Protein AF-A0A8E2AY33-F1 (afdb_monomer_lite)

Secondary structure (DSSP, 8-state):
---SEEEEEEEETTEEEEEEEEPPHHHHHHHHHHHHHHHHTTS--SSHHHHHHHHHHHHHHHHHHHHSGGGG-HHHHHHHHHHHHHHHHHTTGGG--

Structure (mmCIF, N/CA/C/O backbone):
data_AF-A0A8E2AY33-F1
#
_entry.id   AF-A0A8E2AY33-F1
#
loop_
_atom_site.group_PDB
_atom_site.id
_atom_site.type_symbol
_atom_site.label_atom_id
_atom_site.label_alt_id
_atom_site.label_comp_id
_atom_site.label_asym_id
_atom_site.label_entity_id
_atom_site.label_seq_id
_atom_site.pdbx_PDB_ins_code
_atom_site.Cartn_x
_atom_site.Cartn_y
_atom_site.Cartn_z
_atom_site.occupancy
_atom_site.B_iso_or_equiv
_atom_site.auth_seq_id
_atom_site.auth_comp_id
_atom_site.auth_asym_id
_atom_site.auth_atom_id
_atom_site.pdbx_PDB_model_num
ATOM 1 N N . MET A 1 1 ? 2.150 -0.940 5.347 1.00 67.62 1 MET A N 1
ATOM 2 C CA . MET A 1 1 ? 2.445 -1.250 3.927 1.00 67.62 1 MET A CA 1
ATOM 3 C C . MET A 1 1 ? 3.158 -0.071 3.284 1.00 67.62 1 MET A C 1
ATOM 5 O O . MET A 1 1 ? 2.575 0.997 3.229 1.00 67.62 1 MET A O 1
ATOM 9 N N . ALA A 1 2 ? 4.396 -0.232 2.817 1.00 85.00 2 ALA A N 1
ATOM 10 C CA . ALA A 1 2 ? 5.095 0.794 2.040 1.00 85.00 2 ALA A CA 1
ATOM 11 C C . ALA A 1 2 ? 5.853 0.109 0.893 1.00 85.00 2 ALA A C 1
ATOM 13 O O . ALA A 1 2 ? 6.762 -0.683 1.180 1.00 85.00 2 ALA A O 1
ATOM 14 N N . PRO A 1 3 ? 5.481 0.348 -0.380 1.00 90.12 3 PRO A N 1
ATOM 15 C CA . PRO A 1 3 ? 6.010 -0.421 -1.505 1.00 90.12 3 PRO A CA 1
ATOM 16 C C . PRO A 1 3 ? 7.520 -0.225 -1.619 1.00 90.12 3 PRO A C 1
ATOM 18 O O . PRO A 1 3 ? 8.006 0.881 -1.436 1.00 90.12 3 PRO A O 1
ATOM 21 N N . ALA A 1 4 ? 8.280 -1.283 -1.895 1.00 89.94 4 ALA A N 1
ATOM 22 C CA . ALA A 1 4 ? 9.729 -1.172 -2.103 1.00 89.94 4 ALA A CA 1
ATOM 23 C C . ALA A 1 4 ? 10.079 -0.765 -3.544 1.00 89.94 4 ALA A C 1
ATOM 25 O O . ALA A 1 4 ? 11.077 -0.090 -3.788 1.00 89.94 4 ALA A O 1
ATOM 26 N N . VAL A 1 5 ? 9.235 -1.159 -4.496 1.00 93.56 5 VAL A N 1
ATOM 27 C CA . VAL A 1 5 ? 9.422 -0.949 -5.932 1.00 93.56 5 VAL A CA 1
ATOM 28 C C . VAL A 1 5 ? 8.124 -0.455 -6.562 1.00 93.56 5 VAL A C 1
ATOM 30 O O . VAL A 1 5 ? 7.034 -0.775 -6.087 1.00 93.56 5 VAL A O 1
ATOM 33 N N . ARG A 1 6 ? 8.238 0.296 -7.657 1.00 89.94 6 ARG A N 1
ATOM 34 C CA . ARG A 1 6 ? 7.129 0.587 -8.576 1.00 89.94 6 ARG A CA 1
ATOM 35 C C . ARG A 1 6 ? 7.434 0.018 -9.955 1.00 89.94 6 ARG A C 1
ATOM 37 O O . ARG A 1 6 ? 8.591 -0.018 -10.360 1.00 89.94 6 ARG A O 1
ATOM 44 N N . CYS A 1 7 ? 6.409 -0.373 -10.700 1.00 93.56 7 CYS A N 1
ATOM 45 C CA . CYS A 1 7 ? 6.566 -0.763 -12.097 1.00 93.56 7 CYS A CA 1
ATOM 46 C C . CYS A 1 7 ? 6.461 0.473 -12.994 1.00 93.56 7 CYS A C 1
ATOM 48 O O . CYS A 1 7 ? 5.492 1.225 -12.899 1.00 93.56 7 CYS A O 1
ATOM 50 N N . VAL A 1 8 ? 7.446 0.679 -13.865 1.00 91.56 8 VAL A N 1
ATOM 51 C CA . VAL A 1 8 ? 7.430 1.742 -14.877 1.00 91.56 8 VAL A CA 1
ATOM 52 C C . VAL A 1 8 ? 7.347 1.086 -16.247 1.00 91.56 8 VAL A C 1
ATOM 54 O O . VAL A 1 8 ? 8.141 0.202 -16.561 1.00 91.56 8 VAL A O 1
ATOM 57 N N . SER A 1 9 ? 6.367 1.496 -17.049 1.00 93.44 9 SER A N 1
ATOM 58 C CA . SER A 1 9 ? 6.217 1.026 -18.424 1.00 93.44 9 SER A CA 1
ATOM 59 C C . SER A 1 9 ? 6.883 2.005 -19.381 1.00 93.44 9 SER A C 1
ATOM 61 O O . SER A 1 9 ? 6.472 3.161 -19.465 1.00 93.44 9 SER A O 1
ATOM 63 N N . THR A 1 10 ? 7.857 1.523 -20.146 1.00 94.19 10 THR A N 1
ATOM 64 C CA . THR A 1 10 ? 8.521 2.277 -21.211 1.00 94.19 10 THR A CA 1
ATOM 65 C C . THR A 1 10 ? 8.160 1.662 -22.556 1.00 94.19 10 THR A C 1
ATOM 67 O O . THR A 1 10 ? 8.282 0.451 -22.756 1.00 94.19 10 THR A O 1
ATOM 70 N N . LYS A 1 11 ? 7.700 2.486 -23.500 1.00 94.56 11 LYS A N 1
ATOM 71 C CA . LYS A 1 11 ? 7.383 2.041 -24.861 1.00 94.56 11 LYS A CA 1
ATOM 72 C C . LYS A 1 11 ? 8.643 2.095 -25.723 1.00 94.56 11 LYS A C 1
ATOM 74 O O . LYS A 1 11 ? 9.233 3.160 -25.872 1.00 94.56 11 LYS A O 1
ATOM 79 N N . ILE A 1 12 ? 9.029 0.962 -26.305 1.00 93.25 12 ILE A N 1
ATOM 80 C CA . ILE A 1 12 ? 10.120 0.868 -27.282 1.00 93.25 12 ILE A CA 1
ATOM 81 C C . ILE A 1 12 ? 9.529 0.311 -28.581 1.00 93.25 12 ILE A C 1
ATOM 83 O O . ILE A 1 12 ? 9.149 -0.860 -28.663 1.00 93.25 12 ILE A O 1
ATOM 87 N N . GLY A 1 13 ? 9.384 1.180 -29.586 1.00 92.69 13 GLY A N 1
ATOM 88 C CA . GLY A 1 13 ? 8.685 0.861 -30.833 1.00 92.69 13 GLY A CA 1
ATOM 89 C C . GLY A 1 13 ? 7.220 0.475 -30.587 1.00 92.69 13 GLY A C 1
ATOM 90 O O . GLY A 1 13 ? 6.458 1.234 -29.985 1.00 92.69 13 GLY A O 1
ATOM 91 N N . ALA A 1 14 ? 6.824 -0.719 -31.035 1.00 92.50 14 ALA A N 1
ATOM 92 C CA . ALA A 1 14 ? 5.471 -1.253 -30.853 1.00 92.50 14 ALA A CA 1
ATOM 93 C C . ALA A 1 14 ? 5.253 -1.984 -29.511 1.00 92.50 14 ALA A C 1
ATOM 95 O O . ALA A 1 14 ? 4.115 -2.311 -29.177 1.00 92.50 14 ALA A O 1
ATOM 96 N N . ARG A 1 15 ? 6.310 -2.247 -28.726 1.00 88.50 15 ARG A N 1
ATOM 97 C CA . ARG A 1 15 ? 6.233 -3.046 -27.493 1.00 88.50 15 ARG A CA 1
ATOM 98 C C . ARG A 1 15 ? 6.349 -2.170 -26.245 1.00 88.50 15 ARG A C 1
ATOM 100 O O . ARG A 1 15 ? 7.219 -1.308 -26.157 1.00 88.50 15 ARG A O 1
ATOM 107 N N . ALA A 1 16 ? 5.502 -2.436 -25.253 1.00 93.50 16 ALA A N 1
ATOM 108 C CA . ALA A 1 16 ? 5.652 -1.899 -23.904 1.00 93.50 16 ALA A CA 1
ATOM 109 C C . ALA A 1 16 ? 6.518 -2.844 -23.057 1.00 93.50 16 ALA A C 1
ATOM 111 O O . ALA A 1 16 ? 6.270 -4.052 -23.012 1.00 93.50 16 ALA A O 1
ATOM 112 N N . ILE A 1 17 ? 7.543 -2.298 -22.407 1.00 94.00 17 ILE A N 1
ATOM 113 C CA . ILE A 1 17 ? 8.426 -3.017 -21.488 1.00 94.00 17 ILE A CA 1
ATOM 114 C C . ILE A 1 17 ? 8.169 -2.473 -20.089 1.00 94.00 17 ILE A C 1
ATOM 116 O O . ILE A 1 17 ? 8.261 -1.269 -19.865 1.00 94.00 17 ILE A O 1
ATOM 120 N N . VAL A 1 18 ? 7.838 -3.362 -19.155 1.00 94.94 18 VAL A N 1
ATOM 121 C CA . VAL A 1 18 ? 7.600 -3.013 -17.753 1.00 94.94 18 VAL A CA 1
ATOM 122 C C . VAL A 1 18 ? 8.847 -3.348 -16.948 1.00 94.94 18 VAL A C 1
ATOM 124 O O . VAL A 1 18 ? 9.243 -4.511 -16.884 1.00 94.94 18 VAL A O 1
ATOM 127 N N . THR A 1 19 ? 9.441 -2.338 -16.321 1.00 93.19 19 THR A N 1
ATOM 128 C CA . THR A 1 19 ? 10.662 -2.476 -15.520 1.00 93.19 19 THR A CA 1
ATOM 129 C C . THR A 1 19 ? 10.367 -2.127 -14.058 1.00 93.19 19 THR A C 1
ATOM 131 O O . THR A 1 19 ? 9.776 -1.073 -13.797 1.00 93.19 19 THR A O 1
ATOM 134 N N . PRO A 1 20 ? 10.759 -2.971 -13.083 1.00 94.88 20 PRO A N 1
ATOM 135 C CA . PRO A 1 20 ? 10.664 -2.624 -11.671 1.00 94.88 20 PRO A CA 1
ATOM 136 C C . PRO A 1 20 ? 11.731 -1.583 -11.312 1.00 94.88 20 PRO A C 1
ATOM 138 O O . PRO A 1 20 ? 12.912 -1.756 -11.603 1.00 94.88 20 PRO A O 1
ATOM 141 N N . MET A 1 21 ? 11.314 -0.501 -10.663 1.00 92.38 21 MET A N 1
ATOM 142 C CA . MET A 1 21 ? 12.176 0.589 -10.218 1.00 92.38 21 MET A CA 1
ATOM 143 C C . MET A 1 21 ? 12.121 0.697 -8.687 1.00 92.38 21 MET A C 1
ATOM 145 O O . MET A 1 21 ? 11.017 0.815 -8.142 1.00 92.38 21 MET A O 1
ATOM 149 N N . PRO A 1 22 ? 13.270 0.685 -7.984 1.00 94.38 22 PRO A N 1
ATOM 150 C CA . PRO A 1 22 ? 13.304 0.872 -6.538 1.00 94.38 22 PRO A CA 1
ATOM 151 C C . PRO A 1 22 ? 12.844 2.279 -6.153 1.00 94.38 22 PRO A C 1
ATOM 153 O O . PRO A 1 22 ? 13.106 3.257 -6.857 1.00 94.38 22 PRO A O 1
ATOM 156 N N . LEU A 1 23 ? 12.138 2.368 -5.029 1.00 92.88 23 LEU A N 1
ATOM 157 C CA . LEU A 1 23 ? 11.646 3.623 -4.471 1.00 92.88 23 LEU A CA 1
ATOM 158 C C . LEU A 1 23 ? 12.549 4.101 -3.334 1.00 92.88 23 LEU A C 1
ATOM 160 O O . LEU A 1 23 ? 12.952 3.310 -2.480 1.00 92.88 23 LEU A O 1
ATOM 164 N N . SER A 1 24 ? 12.807 5.409 -3.280 1.00 95.12 24 SER A N 1
ATOM 165 C CA . SER A 1 24 ? 13.457 6.025 -2.119 1.00 95.12 24 SER A CA 1
ATOM 166 C C . SER A 1 24 ? 12.511 6.060 -0.922 1.00 95.12 24 SER A C 1
ATOM 168 O O . SER A 1 24 ? 11.295 6.115 -1.097 1.00 95.12 24 SER A O 1
ATOM 170 N N . GLU A 1 25 ? 13.041 6.082 0.300 1.00 94.69 25 GLU A N 1
ATOM 171 C CA . GLU A 1 25 ? 12.235 6.046 1.529 1.00 94.69 25 GLU A CA 1
ATOM 172 C C . GLU A 1 25 ? 11.099 7.082 1.539 1.00 94.69 25 GLU A C 1
ATOM 174 O O . GLU A 1 25 ? 9.942 6.727 1.754 1.00 94.69 25 GLU A O 1
ATOM 179 N N . LYS A 1 26 ? 11.388 8.332 1.154 1.00 95.50 26 LYS A N 1
ATOM 180 C CA . LYS A 1 26 ? 10.374 9.388 1.005 1.00 95.50 26 LYS A CA 1
ATOM 181 C C . LYS A 1 26 ? 9.241 8.994 0.049 1.00 95.50 26 LYS A C 1
ATOM 183 O O . LYS A 1 26 ? 8.072 9.239 0.343 1.00 95.50 26 LYS A O 1
ATOM 188 N N . GLN A 1 27 ? 9.569 8.392 -1.096 1.00 95.75 27 GLN A N 1
ATOM 189 C CA . GLN A 1 27 ? 8.570 7.935 -2.068 1.00 95.75 27 GLN A CA 1
ATOM 190 C C . GLN A 1 27 ? 7.740 6.784 -1.502 1.00 95.75 27 GLN A C 1
ATOM 192 O O . GLN A 1 27 ? 6.523 6.767 -1.679 1.00 95.75 27 GLN A O 1
ATOM 197 N N . ARG A 1 28 ? 8.382 5.851 -0.791 1.00 96.00 28 ARG A N 1
ATOM 198 C CA . ARG A 1 28 ? 7.708 4.717 -0.150 1.00 96.00 28 ARG A CA 1
ATOM 199 C C . ARG A 1 28 ? 6.679 5.193 0.868 1.00 96.00 28 ARG A C 1
ATOM 201 O O . ARG A 1 28 ? 5.532 4.756 0.808 1.00 96.00 28 ARG A O 1
ATOM 208 N N . THR A 1 29 ? 7.073 6.112 1.747 1.00 95.81 29 THR A N 1
ATOM 209 C CA . THR A 1 29 ? 6.197 6.686 2.777 1.00 95.81 29 THR A CA 1
ATOM 210 C C . THR A 1 29 ? 5.042 7.458 2.154 1.00 95.81 29 THR A C 1
ATOM 212 O O . THR A 1 29 ? 3.894 7.250 2.529 1.00 95.81 29 THR A O 1
ATOM 215 N N . HIS A 1 30 ? 5.310 8.288 1.145 1.00 95.94 30 HIS A N 1
ATOM 216 C CA . HIS A 1 30 ? 4.252 9.014 0.444 1.00 95.94 30 HIS A CA 1
ATOM 217 C C . HIS A 1 30 ? 3.234 8.068 -0.213 1.00 95.94 30 HIS A C 1
ATOM 219 O O . HIS A 1 30 ? 2.028 8.246 -0.056 1.00 95.94 30 HIS A O 1
ATOM 225 N N . CYS A 1 31 ? 3.706 7.041 -0.930 1.00 95.06 31 CYS A N 1
ATOM 226 C CA . CYS A 1 31 ? 2.829 6.035 -1.529 1.00 95.06 31 CYS A CA 1
ATOM 227 C C . CYS A 1 31 ? 2.006 5.293 -0.471 1.00 95.06 31 CYS A C 1
ATOM 229 O O . CYS A 1 31 ? 0.810 5.109 -0.666 1.00 95.06 31 CYS A O 1
ATOM 231 N N . ALA A 1 32 ? 2.626 4.914 0.650 1.00 94.06 32 ALA A N 1
ATOM 232 C CA . ALA A 1 32 ? 1.947 4.258 1.762 1.00 94.06 32 ALA A CA 1
ATOM 233 C C . ALA A 1 32 ? 0.796 5.105 2.315 1.00 94.06 32 ALA A C 1
ATOM 235 O O . ALA A 1 32 ? -0.335 4.635 2.383 1.00 94.06 32 ALA A O 1
ATOM 236 N N . VAL A 1 33 ? 1.077 6.362 2.669 1.00 95.00 33 VAL A N 1
ATOM 237 C CA . VAL A 1 33 ? 0.080 7.286 3.229 1.00 95.00 33 VAL A CA 1
ATOM 238 C C . VAL A 1 33 ? -1.058 7.511 2.240 1.00 95.00 33 VAL A C 1
ATOM 240 O O . VAL A 1 33 ? -2.224 7.419 2.616 1.00 95.00 33 VAL A O 1
ATOM 243 N N . LYS A 1 34 ? -0.730 7.732 0.963 1.00 95.56 34 LYS A N 1
ATOM 244 C CA . LYS A 1 34 ? -1.728 7.909 -0.093 1.00 95.56 34 LYS A CA 1
ATOM 245 C C . LYS A 1 34 ? -2.651 6.694 -0.215 1.00 95.56 34 LYS A C 1
ATOM 247 O O . LYS A 1 34 ? -3.862 6.864 -0.232 1.00 95.56 34 LYS A O 1
ATOM 252 N N . TRP A 1 35 ? -2.099 5.482 -0.250 1.00 94.50 35 TRP A N 1
ATOM 253 C CA . TRP A 1 35 ? -2.905 4.262 -0.352 1.00 94.50 35 TRP A CA 1
ATOM 254 C C . TRP A 1 35 ? -3.772 4.018 0.880 1.00 94.50 35 TRP A C 1
ATOM 256 O O . TRP A 1 35 ? -4.902 3.568 0.737 1.00 94.50 35 TRP A O 1
ATOM 266 N N . ILE A 1 36 ? -3.275 4.329 2.080 1.00 94.50 36 ILE A N 1
ATOM 267 C CA . ILE A 1 36 ? -4.061 4.201 3.316 1.00 94.50 36 ILE A CA 1
ATOM 268 C C . ILE A 1 36 ? -5.252 5.167 3.297 1.00 94.50 36 ILE A C 1
ATOM 270 O O . ILE A 1 36 ? -6.361 4.766 3.640 1.00 94.50 36 ILE A O 1
ATOM 274 N N . LEU A 1 37 ? -5.040 6.410 2.855 1.00 95.31 37 LEU A N 1
ATOM 275 C CA . LEU A 1 37 ? -6.106 7.405 2.698 1.00 95.31 37 LEU A CA 1
ATOM 276 C C . LEU A 1 37 ? -7.116 7.009 1.614 1.00 95.31 37 LEU A C 1
ATOM 278 O O . LEU A 1 37 ? -8.317 7.179 1.787 1.00 95.31 37 LEU A O 1
ATOM 282 N N . GLU A 1 38 ? -6.650 6.469 0.490 1.00 94.75 38 GLU A N 1
ATOM 283 C CA . GLU A 1 38 ? -7.537 5.973 -0.568 1.00 94.75 38 GLU A CA 1
ATOM 284 C C . GLU A 1 38 ? -8.363 4.772 -0.086 1.00 94.75 38 GLU A C 1
ATOM 286 O O . GLU A 1 38 ? -9.561 4.707 -0.354 1.00 94.75 38 GLU A O 1
ATOM 291 N N . ALA A 1 39 ? -7.752 3.856 0.670 1.00 93.31 39 ALA A N 1
ATOM 292 C CA . ALA A 1 39 ? -8.425 2.692 1.235 1.00 93.31 39 ALA A CA 1
ATOM 293 C C . ALA A 1 39 ? -9.440 3.064 2.327 1.00 93.31 39 ALA A C 1
ATOM 295 O O . ALA A 1 39 ? -10.495 2.433 2.413 1.00 93.31 39 ALA A O 1
ATOM 296 N N . SER A 1 40 ? -9.168 4.097 3.134 1.00 94.50 40 SER A N 1
ATOM 297 C CA . SER A 1 40 ? -10.105 4.531 4.176 1.00 94.50 40 SER A CA 1
ATOM 298 C C . SER A 1 40 ? -11.413 5.074 3.596 1.00 94.50 40 SER A C 1
ATOM 300 O O . SER A 1 40 ? -12.452 4.940 4.233 1.00 94.50 40 SER A O 1
ATOM 302 N N . ASN A 1 41 ? -11.422 5.596 2.3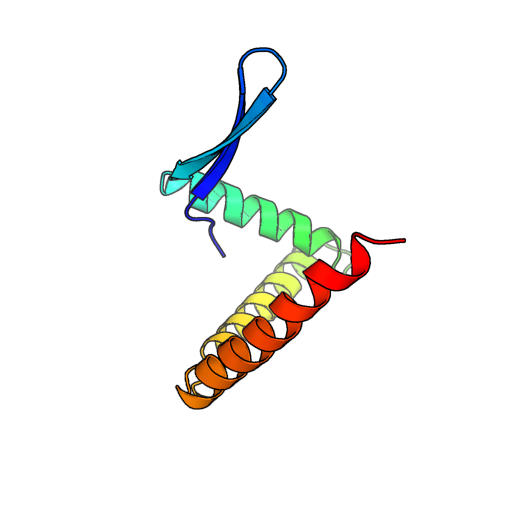66 1.00 93.88 41 ASN A N 1
ATOM 303 C CA . ASN A 1 41 ? -12.656 6.050 1.712 1.00 93.88 41 ASN A CA 1
ATOM 304 C C . ASN A 1 41 ? -13.683 4.931 1.485 1.00 93.88 41 ASN A C 1
ATOM 306 O O . ASN A 1 41 ? -14.869 5.221 1.370 1.00 93.88 41 ASN A O 1
ATOM 310 N N . ALA A 1 42 ? -13.253 3.667 1.429 1.00 92.81 42 ALA A N 1
ATOM 311 C CA . ALA A 1 42 ? -14.153 2.523 1.296 1.00 92.81 42 ALA A CA 1
ATOM 312 C C . ALA A 1 42 ? -14.721 2.033 2.643 1.00 92.81 42 ALA A C 1
ATOM 314 O O . ALA A 1 42 ? -15.564 1.135 2.659 1.00 92.81 42 ALA A O 1
ATOM 315 N N . LYS A 1 43 ? -14.250 2.571 3.778 1.00 91.81 43 LYS A N 1
ATOM 316 C CA . LYS A 1 43 ? -14.712 2.172 5.113 1.00 91.81 43 LYS A CA 1
ATOM 317 C C . LYS A 1 43 ? -15.999 2.909 5.504 1.00 91.81 43 LYS A C 1
ATOM 319 O O . LYS A 1 43 ? -16.197 4.051 5.096 1.00 91.81 43 LYS A O 1
ATOM 324 N N . PRO A 1 44 ? -16.874 2.282 6.307 1.00 90.25 44 PRO A N 1
ATOM 325 C CA . PRO A 1 44 ? -18.036 2.964 6.866 1.00 90.25 44 PRO A CA 1
ATOM 326 C C . PRO A 1 44 ? -17.600 4.019 7.897 1.00 90.25 44 PRO A C 1
ATOM 328 O O . PRO A 1 44 ? -16.633 3.805 8.626 1.00 90.25 44 PRO A O 1
ATOM 331 N N . GLY A 1 45 ? -18.310 5.147 7.953 1.00 90.81 45 GLY A N 1
ATOM 332 C CA . GLY A 1 45 ? -18.049 6.256 8.879 1.00 90.81 45 GLY A CA 1
ATOM 333 C C . GLY A 1 45 ? -18.382 7.606 8.245 1.00 90.81 45 GLY A C 1
ATOM 334 O O . GLY A 1 45 ? -18.148 7.803 7.047 1.00 90.81 45 GLY A O 1
ATOM 335 N N . GLU A 1 46 ? -18.939 8.524 9.031 1.00 89.88 46 GLU A N 1
ATOM 336 C CA . GLU A 1 46 ? -19.369 9.840 8.542 1.00 89.88 46 GLU A CA 1
ATOM 337 C C . GLU A 1 46 ? -18.149 10.743 8.322 1.00 89.88 46 GLU A C 1
ATOM 339 O O . GLU A 1 46 ? -17.954 11.317 7.244 1.00 89.88 46 GLU A O 1
ATOM 344 N N . THR A 1 47 ? -17.252 10.770 9.307 1.00 96.19 47 THR A N 1
ATOM 345 C CA . THR A 1 47 ? -16.049 11.605 9.290 1.00 96.19 47 THR A CA 1
ATOM 346 C C . THR A 1 47 ? -14.842 10.869 8.698 1.00 96.19 47 THR A C 1
ATOM 348 O O . THR A 1 47 ? -14.776 9.635 8.652 1.00 96.19 47 THR A O 1
ATOM 351 N N . LEU A 1 48 ? -13.866 11.623 8.182 1.00 94.50 48 LEU A N 1
ATOM 352 C CA . LEU A 1 48 ? -12.643 11.039 7.614 1.00 94.50 48 LEU A CA 1
ATOM 353 C C . LEU A 1 48 ? -11.770 10.423 8.712 1.00 94.50 48 LEU A C 1
ATOM 355 O O . LEU A 1 48 ? -11.134 9.392 8.495 1.00 94.50 48 LEU A O 1
ATOM 359 N N . GLU A 1 49 ? -11.771 11.042 9.883 1.00 95.25 49 GLU A N 1
ATOM 360 C CA . GLU A 1 49 ? -11.048 10.645 11.081 1.00 95.25 49 GLU A CA 1
ATOM 361 C C . GLU A 1 49 ? -11.482 9.249 11.540 1.00 95.25 49 GLU A C 1
ATOM 363 O O . GLU A 1 49 ? -10.633 8.382 11.749 1.00 95.25 49 GLU A O 1
ATOM 368 N N . GLU A 1 50 ? -12.792 8.995 11.604 1.00 95.75 50 GLU A N 1
ATOM 369 C CA . GLU A 1 50 ? -13.362 7.684 11.948 1.00 95.75 50 GLU A CA 1
ATOM 370 C C . GLU A 1 50 ? -12.965 6.599 10.944 1.00 95.75 50 GLU A C 1
ATOM 372 O O . GLU A 1 50 ? -12.497 5.517 11.326 1.00 95.75 50 GLU A O 1
ATOM 377 N N . ARG A 1 51 ? -13.116 6.890 9.646 1.00 96.19 51 ARG A N 1
ATOM 378 C CA . ARG A 1 51 ? -12.764 5.944 8.579 1.00 96.19 51 ARG A CA 1
ATOM 379 C C . ARG A 1 51 ? -11.277 5.613 8.596 1.00 96.19 51 ARG A C 1
ATOM 381 O O . ARG A 1 51 ? -10.892 4.451 8.448 1.00 96.19 51 ARG A O 1
ATOM 388 N N . LEU A 1 52 ? -10.434 6.625 8.788 1.00 96.25 52 LEU A N 1
ATOM 389 C CA . LEU A 1 52 ? -8.987 6.471 8.853 1.00 96.25 52 LEU A CA 1
ATOM 390 C C . LEU A 1 52 ? -8.560 5.685 10.097 1.00 96.25 52 LEU A C 1
ATOM 392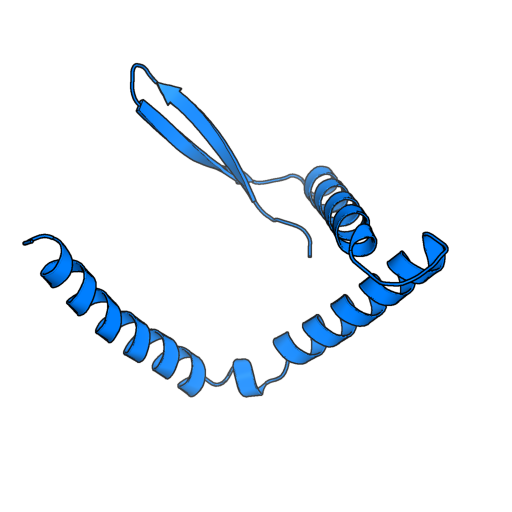 O O . LEU A 1 52 ? -7.757 4.762 9.972 1.00 96.25 52 LEU A O 1
ATOM 396 N N . ALA A 1 53 ? -9.126 5.986 11.267 1.00 95.50 53 ALA A N 1
ATOM 397 C CA . ALA A 1 53 ? -8.858 5.240 12.494 1.00 95.50 53 ALA A CA 1
ATOM 398 C C . ALA A 1 53 ? -9.231 3.756 12.340 1.00 95.50 53 ALA A C 1
ATOM 400 O O . ALA A 1 53 ? -8.421 2.874 12.629 1.00 95.50 53 ALA A O 1
ATOM 401 N N . THR A 1 54 ? -10.413 3.476 11.785 1.00 95.06 54 THR A N 1
ATOM 402 C CA . THR A 1 54 ? -10.878 2.106 11.513 1.00 95.06 54 THR A CA 1
ATOM 403 C C . THR A 1 54 ? -9.955 1.375 10.537 1.00 95.06 54 THR A C 1
ATOM 405 O O . THR A 1 54 ? -9.618 0.204 10.741 1.00 95.06 54 THR A O 1
ATOM 408 N N . GLN A 1 55 ? -9.502 2.062 9.485 1.00 94.19 55 GLN A N 1
A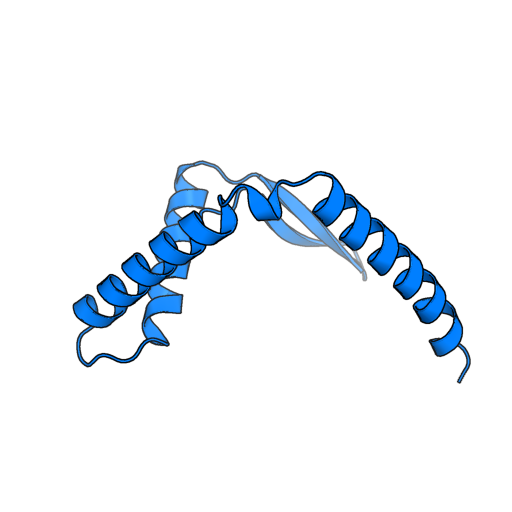TOM 409 C CA . GLN A 1 55 ? -8.549 1.507 8.527 1.00 94.19 55 GLN A CA 1
ATOM 410 C C . GLN A 1 55 ? -7.209 1.164 9.193 1.00 94.19 55 GLN A C 1
ATOM 412 O O . GLN A 1 55 ? -6.662 0.097 8.925 1.00 94.19 55 GLN A O 1
ATOM 417 N N . ILE A 1 56 ? -6.689 2.027 10.071 1.00 94.25 56 ILE A N 1
ATOM 418 C CA . ILE A 1 56 ? -5.430 1.781 10.790 1.00 94.25 56 ILE A CA 1
ATOM 419 C C . ILE A 1 56 ? -5.550 0.554 11.699 1.00 94.25 56 ILE A C 1
ATOM 421 O O . ILE A 1 56 ? -4.678 -0.311 11.650 1.00 94.25 56 ILE A O 1
ATOM 425 N N . ILE A 1 57 ? -6.634 0.440 12.472 1.00 94.56 57 ILE A N 1
ATOM 426 C CA . ILE A 1 57 ? -6.881 -0.723 13.342 1.00 94.56 57 ILE A CA 1
ATOM 427 C C . ILE A 1 57 ? -6.944 -2.010 12.511 1.00 94.56 57 ILE A C 1
ATOM 429 O O . ILE A 1 57 ? -6.302 -2.998 12.860 1.00 94.56 57 ILE A O 1
ATOM 433 N N . THR A 1 58 ? -7.650 -1.972 11.374 1.00 93.19 58 THR A N 1
ATOM 434 C CA . THR A 1 58 ? -7.737 -3.113 10.447 1.00 93.19 58 THR A CA 1
ATOM 435 C C . THR A 1 58 ? -6.346 -3.538 9.967 1.00 93.19 58 THR A C 1
ATOM 437 O O . THR A 1 58 ? -5.999 -4.710 10.056 1.00 93.19 58 THR A O 1
ATOM 440 N N . ILE A 1 59 ? -5.522 -2.585 9.513 1.00 91.44 59 ILE A N 1
ATOM 441 C CA . ILE A 1 59 ? -4.164 -2.867 9.022 1.00 91.44 59 ILE A CA 1
ATOM 442 C C . ILE A 1 59 ? -3.296 -3.491 10.119 1.00 91.44 59 ILE A C 1
ATOM 444 O O . ILE A 1 59 ? -2.519 -4.398 9.832 1.00 91.44 59 ILE A O 1
ATOM 448 N N . ILE A 1 60 ? -3.386 -3.001 11.358 1.00 92.81 60 ILE A N 1
ATOM 449 C CA . ILE A 1 60 ?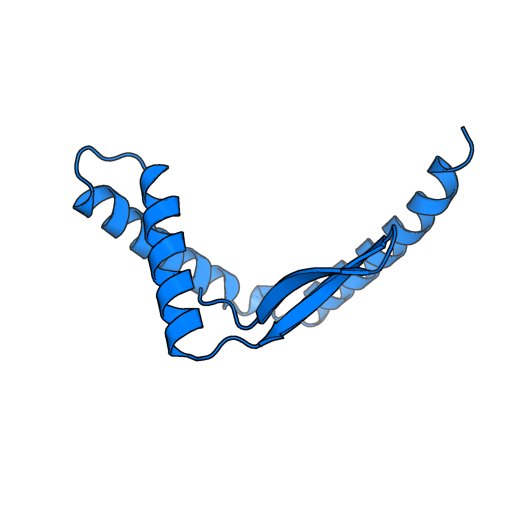 -2.602 -3.540 12.477 1.00 92.81 60 ILE A CA 1
ATOM 450 C C . ILE A 1 60 ? -3.013 -4.990 12.765 1.00 92.81 60 ILE A C 1
ATOM 452 O O . ILE A 1 60 ? -2.134 -5.842 12.877 1.00 92.81 60 ILE A O 1
ATOM 456 N N . GLY A 1 61 ? -4.317 -5.281 12.799 1.00 90.38 61 GLY A N 1
ATOM 457 C CA . GLY A 1 61 ? -4.818 -6.647 12.981 1.00 90.38 61 GLY A CA 1
ATOM 458 C C 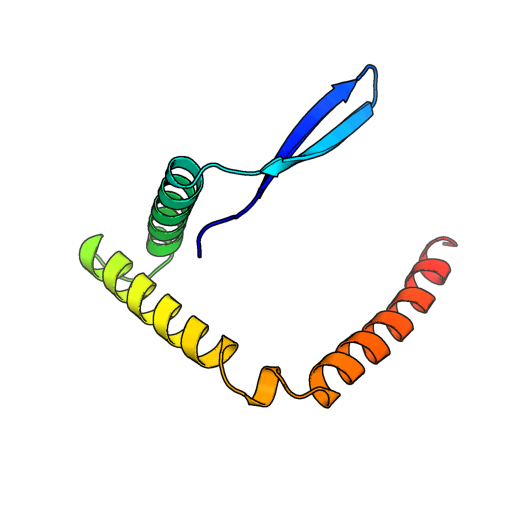. GLY A 1 61 ? -4.378 -7.597 11.862 1.00 90.38 61 GLY A C 1
ATOM 459 O O . GLY A 1 61 ? -3.855 -8.674 12.133 1.00 90.38 61 GLY A O 1
ATOM 460 N N . GLU A 1 62 ? -4.486 -7.170 10.601 1.00 87.00 62 GLU A N 1
ATOM 461 C CA . GLU A 1 62 ? -4.010 -7.954 9.450 1.00 87.00 62 GLU A CA 1
ATOM 462 C C . GLU A 1 62 ? -2.492 -8.198 9.502 1.00 87.00 62 GLU A C 1
ATOM 464 O O . GLU A 1 62 ? -2.012 -9.258 9.105 1.00 87.00 62 GLU A O 1
ATOM 469 N N . GLN A 1 63 ? -1.698 -7.233 9.980 1.00 84.25 63 GLN A N 1
ATOM 470 C CA . GLN A 1 63 ? -0.254 -7.429 10.147 1.00 84.25 63 GLN A CA 1
ATOM 471 C C . GLN A 1 63 ? 0.053 -8.493 11.201 1.00 84.25 63 GLN A C 1
ATOM 473 O O . GLN A 1 63 ? 0.931 -9.321 10.966 1.00 84.25 63 GLN A O 1
ATOM 478 N N . GLU A 1 64 ? -0.651 -8.482 12.330 1.00 83.19 64 GLU A N 1
ATOM 479 C CA . GLU A 1 64 ? -0.496 -9.488 13.383 1.00 83.19 64 GLU A CA 1
ATOM 480 C C . GLU A 1 64 ? -0.850 -10.891 12.873 1.00 83.19 64 GLU A C 1
ATOM 482 O O . GLU A 1 64 ? -0.063 -11.824 13.046 1.00 83.19 64 GLU A O 1
ATOM 487 N N . GLU A 1 65 ? -1.958 -11.018 12.139 1.00 82.62 65 GLU A N 1
ATOM 488 C CA . GLU A 1 65 ? -2.362 -12.270 11.492 1.00 82.62 65 GLU A CA 1
ATOM 489 C C . GLU A 1 65 ? -1.303 -12.760 10.493 1.00 82.62 65 GLU A C 1
ATOM 491 O O . GLU A 1 65 ? -0.892 -13.918 10.544 1.00 82.62 65 GLU A O 1
ATOM 496 N N . LEU A 1 66 ? -0.777 -11.882 9.634 1.00 75.88 66 LEU A N 1
ATOM 497 C CA . LEU A 1 66 ? 0.279 -12.227 8.672 1.00 75.88 66 LEU A CA 1
ATOM 498 C C . LEU A 1 66 ? 1.613 -12.602 9.336 1.00 75.88 66 LEU A C 1
ATOM 500 O O . LEU A 1 66 ? 2.417 -13.335 8.754 1.00 75.88 66 LEU A O 1
ATOM 504 N N . LEU A 1 67 ? 1.885 -12.070 10.527 1.00 75.19 67 LEU A N 1
ATOM 505 C CA . LEU A 1 67 ? 3.094 -12.351 11.300 1.00 75.19 67 LEU A CA 1
ATOM 506 C C . LEU A 1 67 ? 2.962 -13.606 12.167 1.00 75.19 67 LEU A C 1
ATOM 508 O O . LEU A 1 67 ? 4.002 -14.084 12.652 1.00 75.19 67 LEU A O 1
ATOM 512 N N . SER A 1 68 ? 1.743 -14.137 12.322 1.00 75.44 68 SER A N 1
ATOM 513 C CA . SER A 1 68 ? 1.461 -15.346 13.089 1.00 75.44 68 SER A CA 1
ATOM 514 C C . SER A 1 68 ? 2.336 -16.521 12.612 1.00 75.44 68 SER A C 1
ATOM 516 O O . SER A 1 68 ? 2.595 -16.694 11.413 1.00 75.44 68 SER A O 1
ATOM 518 N N . PRO A 1 69 ? 2.877 -17.322 13.545 1.00 63.50 69 PRO A N 1
ATOM 519 C CA . PRO A 1 69 ? 3.850 -18.367 13.229 1.00 63.50 69 PRO A CA 1
ATOM 520 C C . PRO A 1 69 ? 3.268 -19.504 12.376 1.00 63.50 69 PRO A C 1
ATOM 522 O O . PRO A 1 69 ? 4.016 -20.186 11.678 1.00 63.50 69 PRO A O 1
ATOM 525 N N . GLU A 1 70 ? 1.948 -19.676 12.365 1.00 61.19 70 GLU A N 1
ATOM 526 C CA . GLU A 1 70 ? 1.249 -20.717 11.603 1.00 61.19 70 GLU A CA 1
ATOM 527 C C . GLU A 1 70 ? 1.443 -20.556 10.084 1.00 61.19 70 GLU A C 1
ATOM 529 O O . GLU A 1 70 ? 1.673 -21.543 9.378 1.00 61.19 70 GLU A O 1
ATOM 534 N N . LEU A 1 71 ? 1.493 -19.313 9.587 1.00 55.19 71 LEU A N 1
ATOM 535 C CA . LEU A 1 71 ? 1.790 -18.986 8.185 1.00 55.19 71 LEU A CA 1
ATOM 536 C C . LEU A 1 71 ? 3.286 -19.089 7.829 1.00 55.19 71 LEU A C 1
ATOM 538 O O . LEU A 1 71 ? 3.635 -19.124 6.647 1.00 55.19 71 LEU A O 1
ATOM 542 N N . LYS A 1 72 ? 4.172 -19.158 8.834 1.00 53.56 72 LYS A N 1
ATOM 543 C CA . LYS A 1 72 ? 5.629 -19.331 8.673 1.00 53.56 72 LYS A CA 1
ATOM 544 C C . LYS A 1 72 ? 6.079 -20.792 8.749 1.00 53.56 72 LYS A C 1
ATOM 546 O O . LYS A 1 72 ? 7.272 -21.053 8.620 1.00 53.56 72 LYS A O 1
ATOM 551 N N . SER A 1 73 ? 5.164 -21.739 8.958 1.00 64.00 73 SER A N 1
ATOM 552 C CA . SER A 1 73 ? 5.510 -23.161 8.946 1.00 64.00 73 SER A CA 1
ATOM 553 C C . SER A 1 73 ? 6.033 -23.576 7.561 1.00 64.00 73 SER A C 1
ATOM 555 O O . SER A 1 73 ? 5.428 -23.272 6.527 1.00 64.00 73 SER A O 1
ATOM 557 N N . GLU A 1 74 ? 7.172 -24.280 7.518 1.00 64.94 74 GLU A N 1
ATOM 558 C CA . GLU A 1 74 ? 7.753 -24.803 6.268 1.00 64.94 74 GLU A CA 1
ATOM 559 C C . GLU A 1 74 ? 6.726 -25.632 5.483 1.00 64.94 74 GLU A C 1
ATOM 561 O O . GLU A 1 74 ? 6.636 -25.525 4.259 1.00 64.94 74 GLU A O 1
ATOM 566 N N . GLU A 1 75 ? 5.862 -26.362 6.188 1.00 67.12 75 GLU A N 1
ATOM 567 C CA . GLU A 1 75 ? 4.780 -27.156 5.608 1.00 67.12 75 GLU A CA 1
ATOM 568 C C . GLU A 1 75 ? 3.753 -26.323 4.820 1.00 67.12 75 GLU A C 1
ATOM 570 O O . GLU A 1 75 ? 3.296 -26.754 3.755 1.00 67.12 75 GLU A O 1
ATOM 575 N N . TYR A 1 76 ? 3.399 -25.116 5.282 1.00 66.81 76 TYR A N 1
ATOM 576 C CA . TYR A 1 76 ? 2.454 -24.235 4.584 1.00 66.81 76 TYR A CA 1
ATOM 577 C C . TYR A 1 76 ? 3.037 -23.733 3.256 1.00 66.81 76 TYR A C 1
ATOM 579 O O . TYR A 1 76 ? 2.376 -23.771 2.210 1.00 66.81 76 TYR A O 1
ATOM 587 N N . THR A 1 77 ? 4.318 -23.355 3.265 1.00 68.50 77 THR A N 1
ATOM 588 C CA . THR A 1 77 ? 5.027 -22.930 2.049 1.00 68.50 77 THR A CA 1
ATOM 589 C C . THR A 1 77 ? 5.181 -24.078 1.048 1.00 68.50 77 THR A C 1
ATOM 591 O O . THR A 1 77 ? 4.915 -23.895 -0.145 1.00 68.50 77 THR A O 1
ATOM 594 N N . GLN A 1 78 ? 5.497 -25.288 1.524 1.00 75.75 78 GLN A N 1
ATOM 595 C CA . GLN A 1 78 ? 5.597 -26.490 0.695 1.00 75.75 78 GLN A CA 1
ATOM 596 C C . GLN A 1 78 ? 4.240 -26.867 0.080 1.00 75.75 78 GLN A C 1
ATOM 598 O O . GLN A 1 78 ? 4.175 -27.228 -1.099 1.00 75.75 78 GLN A O 1
ATOM 603 N N . ARG A 1 79 ? 3.128 -26.716 0.811 1.00 71.50 79 ARG A N 1
ATOM 604 C CA . ARG A 1 79 ? 1.765 -26.934 0.287 1.00 71.50 79 ARG A CA 1
ATOM 605 C C . ARG A 1 79 ? 1.385 -25.939 -0.808 1.00 71.50 79 ARG A C 1
ATOM 607 O O . ARG A 1 79 ? 0.817 -26.336 -1.833 1.00 71.50 79 ARG A O 1
ATOM 614 N N . LEU A 1 80 ? 1.723 -24.662 -0.643 1.00 72.38 80 LEU A N 1
ATOM 615 C CA . LEU A 1 80 ? 1.493 -23.647 -1.676 1.00 72.38 80 LEU A CA 1
ATOM 616 C C . LEU A 1 80 ? 2.333 -23.914 -2.931 1.00 72.38 80 LEU A C 1
ATOM 618 O O . LEU A 1 80 ? 1.804 -23.871 -4.043 1.00 72.38 80 LEU A O 1
ATOM 622 N N . GLN A 1 81 ? 3.606 -24.285 -2.776 1.00 75.44 81 GLN A N 1
ATOM 623 C CA . GLN A 1 81 ? 4.458 -24.674 -3.906 1.00 75.44 81 GLN A CA 1
ATOM 624 C C . GLN A 1 81 ? 3.905 -25.912 -4.632 1.00 75.44 81 GLN A C 1
ATOM 626 O O . GLN A 1 81 ? 3.760 -25.906 -5.857 1.00 75.44 81 GLN A O 1
ATOM 631 N N . SER A 1 82 ? 3.506 -26.940 -3.882 1.00 73.50 82 SER A N 1
ATOM 632 C CA . SER A 1 82 ? 2.928 -28.184 -4.412 1.00 73.50 82 SER A CA 1
ATOM 633 C C . SER A 1 82 ? 1.619 -27.945 -5.175 1.00 73.50 82 SER A C 1
ATOM 635 O O . SER A 1 82 ? 1.390 -28.517 -6.244 1.00 73.50 82 SER A O 1
ATOM 637 N N . SER A 1 83 ? 0.750 -27.073 -4.658 1.00 70.06 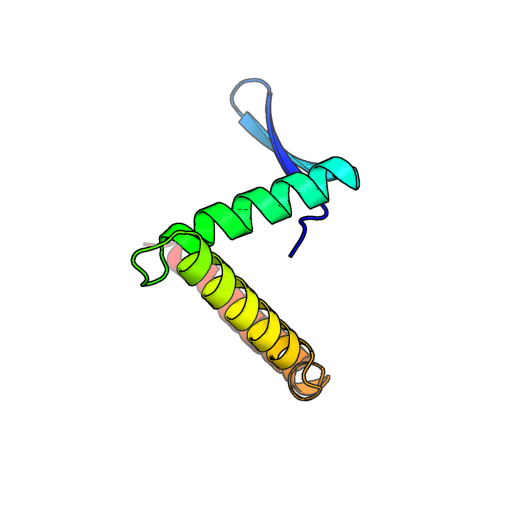83 SER A N 1
ATOM 638 C CA . SER A 1 83 ? -0.530 -26.727 -5.291 1.00 70.06 83 SER A CA 1
ATOM 639 C C . SER A 1 83 ? -0.367 -25.808 -6.511 1.00 70.06 83 SER A C 1
ATOM 641 O O . SER A 1 83 ? -1.080 -25.976 -7.506 1.00 70.06 83 SER A O 1
ATOM 643 N N . ALA A 1 84 ? 0.612 -24.901 -6.508 1.00 65.88 84 ALA A N 1
ATOM 644 C CA . ALA A 1 84 ? 0.941 -24.061 -7.660 1.00 65.88 84 ALA A CA 1
ATOM 645 C C . ALA A 1 84 ? 1.517 -24.877 -8.835 1.00 65.88 84 ALA A C 1
ATOM 647 O O . ALA A 1 84 ? 1.135 -24.658 -9.990 1.00 65.88 84 ALA A O 1
ATOM 648 N N . LEU A 1 85 ? 2.372 -25.871 -8.555 1.00 69.69 85 LEU A N 1
ATOM 649 C CA . LEU A 1 85 ? 2.915 -26.789 -9.568 1.00 69.69 85 LEU A CA 1
ATOM 650 C C . LEU A 1 85 ? 1.812 -27.604 -10.260 1.00 69.69 85 LEU A C 1
ATOM 652 O O . LEU A 1 85 ? 1.860 -27.792 -11.477 1.00 69.69 85 LEU A O 1
ATOM 656 N N . ARG A 1 86 ? 0.767 -27.996 -9.519 1.00 60.66 86 ARG A N 1
ATOM 657 C CA . ARG A 1 86 ? -0.420 -28.671 -10.072 1.00 60.66 86 ARG A CA 1
ATOM 658 C C . ARG A 1 86 ? -1.207 -27.777 -11.035 1.00 60.66 86 ARG A C 1
ATOM 660 O O . ARG A 1 86 ? -1.600 -28.232 -12.107 1.00 60.66 86 ARG A O 1
ATOM 667 N N . LYS A 1 87 ? -1.388 -26.491 -10.714 1.00 57.62 87 LYS A N 1
ATOM 668 C CA . LYS A 1 87 ? -2.096 -25.540 -11.596 1.00 57.62 87 LYS A CA 1
ATOM 669 C C . LYS A 1 87 ? -1.307 -25.194 -12.865 1.00 57.62 87 LYS A C 1
ATOM 671 O O . LYS A 1 87 ? -1.918 -24.972 -13.908 1.00 57.62 87 LYS A O 1
ATOM 676 N N . LYS A 1 88 ? 0.031 -25.222 -12.824 1.00 53.06 88 LYS A N 1
ATOM 677 C CA . LYS A 1 88 ? 0.897 -24.977 -13.997 1.00 53.06 88 LYS A CA 1
ATOM 678 C C . LYS A 1 88 ? 0.685 -26.003 -15.124 1.00 53.06 88 LYS A C 1
ATOM 680 O O . LYS A 1 88 ? 0.840 -25.651 -16.293 1.00 53.06 88 LYS A O 1
ATOM 685 N N . GLY A 1 89 ? 0.278 -27.233 -14.795 1.00 55.03 89 GLY A N 1
ATOM 686 C CA . GLY A 1 89 ? -0.101 -28.257 -15.779 1.00 55.03 89 GLY A CA 1
ATOM 687 C C . GLY A 1 89 ? -1.387 -27.932 -16.552 1.00 55.03 89 GLY A C 1
ATOM 688 O O . GLY A 1 89 ? -1.480 -28.238 -17.738 1.00 55.03 89 GLY A O 1
ATOM 689 N N . ASN A 1 90 ? -2.336 -27.231 -15.923 1.00 56.78 90 ASN A N 1
ATOM 690 C CA . ASN A 1 90 ? -3.659 -26.940 -16.493 1.00 56.78 90 ASN A CA 1
ATOM 691 C C . ASN A 1 90 ? -3.682 -25.748 -17.466 1.00 56.78 90 ASN A C 1
ATOM 693 O O . ASN A 1 90 ? -4.610 -25.603 -18.251 1.00 56.78 90 ASN A O 1
ATOM 697 N N . VAL A 1 91 ? -2.652 -24.896 -17.463 1.00 54.28 91 VAL A N 1
ATOM 698 C CA . VAL A 1 91 ? -2.570 -23.732 -18.372 1.00 54.28 91 VAL A CA 1
ATOM 699 C C . VAL A 1 91 ? -2.211 -24.152 -19.808 1.00 54.28 91 VAL A C 1
ATOM 701 O O . VAL A 1 91 ? -2.405 -23.396 -20.758 1.00 54.28 91 VAL A O 1
ATOM 704 N N . ARG A 1 92 ? -1.694 -25.375 -20.000 1.00 51.16 92 ARG A N 1
ATOM 705 C CA . ARG A 1 92 ? -1.343 -25.906 -21.328 1.00 51.16 92 ARG A CA 1
ATOM 706 C C . ARG A 1 92 ? -2.524 -26.553 -22.060 1.00 51.16 92 ARG A C 1
ATOM 708 O O . ARG A 1 92 ? -2.488 -26.583 -23.286 1.00 51.16 92 ARG A O 1
ATOM 715 N N . SER A 1 93 ? -3.557 -27.020 -21.354 1.00 51.38 93 SER A N 1
ATOM 716 C CA . SER A 1 93 ? -4.729 -27.667 -21.968 1.00 51.38 93 SER A CA 1
ATOM 717 C C . SER A 1 93 ? -5.787 -26.678 -22.471 1.00 51.38 93 SER A C 1
ATOM 719 O O . SER A 1 93 ? -6.505 -27.016 -23.402 1.00 51.38 93 SER A O 1
ATOM 721 N N . SER A 1 94 ? -5.840 -25.440 -21.961 1.00 51.75 94 SER A N 1
ATOM 722 C CA . SER A 1 94 ? -6.819 -24.427 -22.407 1.00 51.75 94 SER A CA 1
ATOM 723 C C . SER A 1 94 ? -6.391 -23.608 -23.640 1.00 51.75 94 SER A C 1
ATOM 725 O O . SER A 1 94 ? -7.076 -22.662 -24.013 1.00 51.75 94 SER A O 1
ATOM 727 N N . ARG A 1 95 ? -5.232 -23.906 -24.247 1.00 51.22 95 ARG A N 1
ATOM 728 C CA . ARG A 1 95 ? -4.737 -23.245 -25.477 1.00 51.22 95 ARG A CA 1
ATOM 729 C C . ARG A 1 95 ? -5.059 -24.020 -26.764 1.00 51.22 95 ARG A C 1
ATOM 731 O O . ARG A 1 95 ? -4.599 -23.629 -27.831 1.00 51.22 95 ARG A O 1
ATOM 738 N N . ARG A 1 96 ? -5.812 -25.120 -26.668 1.00 47.56 96 ARG A N 1
ATOM 739 C CA . ARG A 1 96 ? -6.346 -25.878 -27.810 1.00 47.56 96 ARG A CA 1
ATOM 740 C C . ARG A 1 96 ? -7.862 -25.996 -27.667 1.00 47.56 96 ARG A C 1
ATOM 742 O O . ARG A 1 96 ? -8.357 -27.019 -27.208 1.00 47.56 96 ARG A O 1
ATOM 749 N N . SER A 1 97 ? -8.565 -24.933 -28.021 1.00 43.12 97 SER A N 1
ATOM 750 C CA . SER A 1 97 ? -10.015 -24.898 -28.239 1.00 43.12 97 SER A CA 1
ATOM 751 C C . SER A 1 97 ? -10.341 -23.624 -28.991 1.00 43.12 97 SER A C 1
ATOM 753 O O . SER A 1 97 ? -9.840 -22.577 -28.520 1.00 43.12 97 SER A O 1
#

pLDDT: mean 82.65, std 15.58, range [43.12, 96.25]

InterPro domains:
  IPR023798 Small ribosomal subunit protein uS7 domain [PF00177] (2-58)
  IPR036823 Small ribosomal subunit protein uS7 domain superfamily [G3DSA:1.10.455.10] (1-95)
  IPR036823 Small ribosomal subunit protein uS7 domain superfamily [SSF47973] (2-62)

Sequence (97 aa):
MAPAVRCVSTKIGARAIVTPMPLSEKQRTHCAVKWILEASNAKPGETLEERLATQIITIIGEQEELLSPELKSEEYTQRLQSSALRKKGNVRSSRRS

Organism: NCBI:txid1052685

Radius of gyration: 19.78 Å; chains: 1; bounding box: 33×40×44 Å

Foldseek 3Di:
DFDQWDWDWDDDPPDIDTDTDGDDPVNRVVVVVVVLQVQLVPADDDDSVVSSVVSVVVVVVVVVVCVDCVCVDPVNVVVVVVVVVVVVVVVVVVVPD